Protein AF-A0A6J5DNA9-F1 (afdb_monomer_lite)

InterPro domains:
  IPR029058 Alpha/Beta hydrolase fold [G3DSA:3.40.50.1820] (7-101)
  IPR029058 Alpha/Beta hydrolase fold [SSF53474] (15-97)

Structure (mmCIF, N/CA/C/O backbone):
data_AF-A0A6J5DNA9-F1
#
_entry.id   AF-A0A6J5DNA9-F1
#
loop_
_atom_site.group_PDB
_atom_site.id
_atom_site.type_symbol
_atom_site.label_atom_id
_atom_site.label_alt_id
_atom_site.label_comp_id
_atom_site.label_asym_id
_atom_site.label_entity_id
_atom_site.label_seq_id
_atom_site.pdbx_PDB_ins_code
_atom_site.Cartn_x
_atom_site.Cartn_y
_atom_site.Cartn_z
_atom_site.occupancy
_atom_site.B_iso_or_equiv
_atom_site.auth_seq_id
_atom_site.auth_comp_id
_atom_site.auth_asym_id
_atom_site.auth_atom_id
_atom_site.pdbx_PDB_model_num
ATOM 1 N N . MET A 1 1 ? 40.971 -4.666 15.875 1.00 35.88 1 MET A N 1
ATOM 2 C CA . MET A 1 1 ? 40.118 -3.549 15.419 1.00 35.88 1 MET A CA 1
ATOM 3 C C . MET A 1 1 ? 38.667 -3.974 15.498 1.00 35.88 1 MET A C 1
ATOM 5 O O . MET A 1 1 ? 38.268 -4.929 14.848 1.00 35.88 1 MET A O 1
ATOM 9 N N . SER A 1 2 ? 37.950 -3.324 16.410 1.00 36.59 2 SER A N 1
ATOM 10 C CA . SER A 1 2 ? 36.542 -3.528 16.740 1.00 36.59 2 SER A CA 1
ATOM 11 C C . SER A 1 2 ? 35.643 -2.703 15.811 1.00 36.59 2 SER A C 1
ATOM 13 O O . SER A 1 2 ? 36.077 -1.674 15.302 1.00 36.59 2 SER A O 1
ATOM 15 N N . SER A 1 3 ? 34.379 -3.125 15.724 1.00 33.19 3 SER A N 1
ATOM 16 C CA . SER A 1 3 ? 33.209 -2.404 15.202 1.00 33.19 3 SER A CA 1
ATOM 17 C C . SER A 1 3 ? 32.863 -2.567 13.715 1.00 33.19 3 SER A C 1
ATOM 19 O O . SER A 1 3 ? 33.170 -1.722 12.890 1.00 33.19 3 SER A O 1
ATOM 21 N N . TYR A 1 4 ? 32.099 -3.623 13.418 1.00 29.62 4 TYR A N 1
ATOM 22 C CA . TYR A 1 4 ? 30.903 -3.543 12.565 1.00 29.62 4 TYR A CA 1
ATOM 23 C C . TYR A 1 4 ? 29.824 -4.463 13.167 1.00 29.62 4 TYR A C 1
ATOM 25 O O . TYR A 1 4 ? 29.452 -5.498 12.624 1.00 29.62 4 TYR A O 1
ATOM 33 N N . LYS A 1 5 ? 29.357 -4.122 14.374 1.00 40.25 5 LYS A N 1
ATOM 34 C CA . LYS A 1 5 ? 28.133 -4.681 14.966 1.00 40.25 5 LYS A CA 1
ATOM 35 C C . LYS A 1 5 ? 27.114 -3.552 15.054 1.00 40.25 5 LYS A C 1
ATOM 37 O O . LYS A 1 5 ? 27.242 -2.727 15.948 1.00 40.25 5 LYS A O 1
ATOM 42 N N . ASN A 1 6 ? 26.166 -3.509 14.111 1.00 31.64 6 ASN A N 1
ATOM 43 C CA . ASN A 1 6 ? 24.772 -3.055 14.284 1.00 31.64 6 ASN A CA 1
ATOM 44 C C . ASN A 1 6 ? 24.101 -2.720 12.937 1.00 31.64 6 ASN A C 1
ATOM 46 O O . ASN A 1 6 ? 23.649 -1.602 12.731 1.00 31.64 6 ASN A O 1
ATOM 50 N N . ASN A 1 7 ? 23.901 -3.710 12.061 1.00 28.83 7 ASN A N 1
ATOM 51 C CA . ASN A 1 7 ? 22.715 -3.674 11.199 1.00 28.83 7 ASN A CA 1
ATOM 52 C C . ASN A 1 7 ? 21.568 -4.331 11.973 1.00 28.83 7 ASN A C 1
ATOM 54 O O . ASN A 1 7 ? 21.152 -5.453 11.689 1.00 28.83 7 ASN A O 1
ATOM 58 N N . ARG A 1 8 ? 21.062 -3.639 13.005 1.00 33.16 8 ARG A N 1
ATOM 59 C CA . ARG A 1 8 ? 19.696 -3.905 13.460 1.00 33.16 8 ARG A CA 1
ATOM 60 C C . ARG A 1 8 ? 18.809 -3.392 12.337 1.00 33.16 8 ARG A C 1
ATOM 62 O O . ARG A 1 8 ? 18.400 -2.237 12.358 1.00 33.16 8 ARG A O 1
ATOM 69 N N . ILE A 1 9 ? 18.526 -4.249 11.357 1.00 44.12 9 ILE A N 1
ATOM 70 C CA . ILE A 1 9 ? 17.271 -4.131 10.624 1.00 44.12 9 ILE A CA 1
ATOM 71 C C . ILE A 1 9 ? 16.225 -4.000 11.732 1.00 44.12 9 ILE A C 1
ATOM 73 O O . ILE A 1 9 ? 16.131 -4.865 12.610 1.00 44.12 9 ILE A O 1
ATOM 77 N N . VAL A 1 10 ? 15.551 -2.854 11.800 1.00 40.91 10 VAL A N 1
ATOM 78 C CA . VAL A 1 10 ? 14.390 -2.679 12.669 1.00 40.91 10 VAL A CA 1
ATOM 79 C C . VAL A 1 10 ? 13.322 -3.565 12.048 1.00 40.91 10 VAL A C 1
ATOM 81 O O . VAL A 1 10 ? 12.506 -3.123 11.253 1.00 40.91 10 VAL A O 1
ATOM 84 N N . THR A 1 11 ? 13.418 -4.866 12.310 1.00 48.88 11 THR A N 1
ATOM 85 C CA . THR A 1 11 ? 12.492 -5.834 11.758 1.00 48.88 11 THR A CA 1
ATOM 86 C C . THR A 1 11 ? 11.153 -5.577 12.419 1.00 48.88 11 THR A C 1
ATOM 88 O O . THR A 1 11 ? 11.039 -5.572 13.651 1.00 48.88 11 THR A O 1
ATOM 91 N N . THR A 1 12 ? 10.139 -5.371 11.593 1.00 62.81 12 THR A N 1
ATOM 92 C CA . THR A 1 12 ? 8.727 -5.446 11.950 1.00 62.81 12 THR A CA 1
ATOM 93 C C . THR A 1 12 ? 8.348 -6.908 12.218 1.00 62.81 12 THR A C 1
ATOM 95 O O . THR A 1 12 ? 7.505 -7.494 11.555 1.00 62.81 12 THR A O 1
ATOM 98 N N . ASP A 1 13 ? 9.071 -7.551 13.133 1.00 70.88 13 ASP A N 1
ATOM 99 C CA . ASP A 1 13 ? 8.842 -8.933 13.534 1.00 70.88 13 ASP A CA 1
ATOM 100 C C . ASP A 1 13 ? 7.751 -8.934 14.612 1.00 70.88 13 ASP A C 1
ATOM 102 O O . ASP A 1 13 ? 8.003 -8.406 15.705 1.00 70.88 13 ASP A O 1
ATOM 106 N N . PRO A 1 14 ? 6.562 -9.510 14.355 1.00 66.12 14 PRO A N 1
ATOM 107 C CA . PRO A 1 14 ? 5.496 -9.568 15.348 1.00 66.12 14 PRO A CA 1
ATOM 108 C C . PRO A 1 14 ? 5.866 -10.387 16.590 1.00 66.12 14 PRO A C 1
ATOM 110 O O . PRO A 1 14 ? 5.283 -10.175 17.646 1.00 66.12 14 PRO A O 1
ATOM 113 N N . ALA A 1 15 ? 6.886 -11.252 16.527 1.00 73.06 15 ALA A N 1
ATOM 114 C CA . ALA A 1 15 ? 7.411 -11.929 17.714 1.00 73.06 15 ALA A CA 1
ATOM 115 C C . ALA A 1 15 ? 8.244 -11.002 18.622 1.00 73.06 15 ALA A C 1
ATOM 117 O O . ALA A 1 15 ? 8.517 -11.334 19.774 1.00 73.06 15 ALA A O 1
ATOM 118 N N . ARG A 1 16 ? 8.681 -9.841 18.115 1.00 74.69 16 ARG A N 1
ATOM 119 C CA . ARG A 1 16 ? 9.547 -8.884 18.831 1.00 74.69 16 ARG A CA 1
ATOM 120 C C . ARG A 1 16 ? 8.881 -7.533 19.079 1.00 74.69 16 ARG A C 1
ATOM 122 O O . ARG A 1 16 ? 9.433 -6.715 19.820 1.00 74.69 16 ARG A O 1
ATOM 129 N N . ARG A 1 17 ? 7.747 -7.261 18.431 1.00 79.69 17 ARG A N 1
ATOM 130 C CA . ARG A 1 17 ? 7.017 -5.990 18.477 1.00 79.69 17 ARG A CA 1
ATOM 131 C C . ARG A 1 17 ? 5.532 -6.253 18.679 1.00 79.69 17 ARG A C 1
ATOM 133 O O . ARG A 1 17 ? 4.940 -7.052 17.969 1.00 79.69 17 ARG A O 1
ATOM 140 N N . ASP A 1 18 ? 4.938 -5.526 19.616 1.00 83.69 18 ASP A N 1
ATOM 141 C CA . ASP A 1 18 ? 3.508 -5.603 19.890 1.00 83.69 18 ASP A CA 1
ATOM 142 C C . ASP A 1 18 ? 2.716 -4.769 18.870 1.00 83.69 18 ASP A C 1
ATOM 144 O O . ASP A 1 18 ? 2.726 -3.535 18.917 1.00 83.69 18 ASP A O 1
ATOM 148 N N . ALA A 1 19 ? 2.045 -5.455 17.943 1.00 84.12 19 ALA A N 1
ATOM 149 C CA . ALA A 1 19 ? 1.199 -4.850 16.916 1.00 84.12 19 ALA A CA 1
ATOM 150 C C . ALA A 1 19 ? -0.006 -4.097 17.505 1.00 84.12 19 ALA A C 1
ATOM 152 O O . ALA A 1 19 ? -0.458 -3.117 16.915 1.00 84.12 19 ALA A O 1
ATOM 153 N N . ALA A 1 20 ? -0.485 -4.476 18.698 1.00 85.44 20 ALA A N 1
ATOM 154 C CA . ALA A 1 20 ? -1.636 -3.832 19.329 1.00 85.44 20 ALA A CA 1
ATOM 155 C C . ALA A 1 20 ? -1.378 -2.358 19.679 1.00 85.44 20 ALA A C 1
ATOM 157 O O . ALA A 1 20 ? -2.326 -1.588 19.825 1.00 85.44 20 ALA A O 1
ATOM 158 N N . ARG A 1 21 ? -0.108 -1.937 19.758 1.00 86.12 21 ARG A N 1
ATOM 159 C CA . ARG A 1 21 ? 0.268 -0.528 19.952 1.00 86.12 21 ARG A CA 1
ATOM 160 C C . ARG A 1 21 ? -0.115 0.382 18.789 1.00 86.12 21 ARG A C 1
ATOM 162 O O . ARG A 1 21 ? -0.184 1.589 18.983 1.00 86.12 21 ARG A O 1
ATOM 169 N N . LEU A 1 22 ? -0.336 -0.176 17.601 1.00 83.94 22 LEU A N 1
ATOM 170 C CA . LEU A 1 22 ? -0.792 0.561 16.422 1.00 83.94 22 LEU A CA 1
ATOM 171 C C . LEU A 1 22 ? -2.303 0.417 16.199 1.00 83.94 22 LEU A C 1
ATOM 173 O O . LEU A 1 22 ? -2.812 0.791 15.143 1.00 83.94 22 LEU A O 1
ATOM 177 N N . ARG A 1 23 ? -3.049 -0.105 17.180 1.00 83.31 23 ARG A N 1
ATOM 178 C CA . ARG A 1 23 ? -4.514 -0.118 17.132 1.00 83.31 23 ARG A CA 1
ATOM 179 C C . ARG A 1 23 ? -5.023 1.322 17.011 1.00 83.31 23 ARG A C 1
ATOM 181 O O . ARG A 1 23 ? -4.683 2.169 17.830 1.00 83.31 23 ARG A O 1
ATOM 188 N N . GLY A 1 24 ? -5.834 1.587 15.989 1.00 81.06 24 G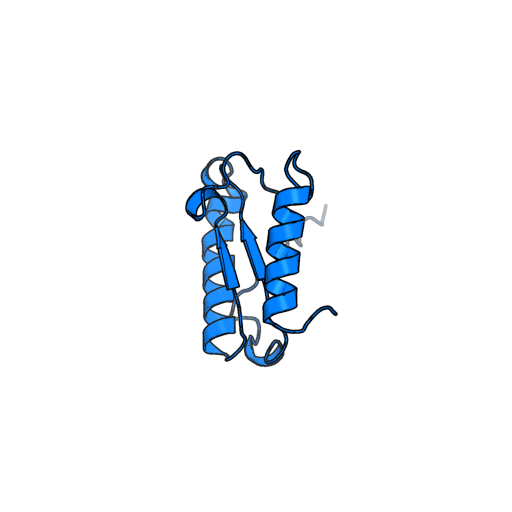LY A N 1
ATOM 189 C CA . GLY A 1 24 ? -6.378 2.921 15.699 1.00 81.06 24 GLY A CA 1
ATOM 190 C C . GLY A 1 24 ? -5.489 3.820 14.832 1.00 81.06 24 GLY A C 1
ATOM 191 O O . GLY A 1 24 ? -5.962 4.856 14.382 1.00 81.06 24 GLY A O 1
ATOM 192 N N . VAL A 1 25 ? -4.246 3.422 14.538 1.00 86.12 25 VAL A N 1
ATOM 193 C CA . VAL A 1 25 ? -3.422 4.056 13.497 1.00 86.12 25 VAL A CA 1
ATOM 194 C C . VAL A 1 25 ? -3.452 3.135 12.279 1.00 86.12 25 VAL A C 1
ATOM 196 O O . VAL A 1 25 ? -2.889 2.048 12.379 1.00 86.12 25 VAL A O 1
ATOM 199 N N . PRO A 1 26 ? -4.103 3.505 11.162 1.00 90.38 26 PRO A N 1
ATOM 200 C CA . PRO A 1 26 ? -4.221 2.645 9.986 1.00 90.38 26 PRO A CA 1
ATOM 201 C C . PRO A 1 26 ? -2.909 2.653 9.180 1.00 90.38 26 PRO A C 1
ATOM 203 O O . PRO A 1 26 ? -2.541 3.688 8.626 1.00 90.38 26 PRO A O 1
ATOM 206 N N . PRO A 1 27 ? -2.143 1.549 9.130 1.00 91.44 27 PRO A N 1
ATOM 207 C CA . PRO A 1 27 ? -0.872 1.528 8.415 1.00 91.44 27 PRO A CA 1
ATOM 208 C C . PRO A 1 27 ? -1.105 1.203 6.937 1.00 91.44 27 PRO A C 1
ATOM 210 O O . PRO A 1 27 ? -1.725 0.190 6.615 1.00 91.44 27 PRO A O 1
ATOM 213 N N . LEU A 1 28 ? -0.565 2.027 6.040 1.00 92.69 28 LEU A N 1
ATOM 214 C CA . LEU A 1 28 ? -0.600 1.792 4.598 1.00 92.69 28 LEU A CA 1
ATOM 215 C C . LEU A 1 28 ? 0.769 1.320 4.092 1.00 92.69 28 LEU A C 1
ATOM 217 O O . LEU A 1 28 ? 1.783 1.982 4.312 1.00 92.69 28 LEU A O 1
ATOM 221 N N . PHE A 1 29 ? 0.786 0.200 3.372 1.00 93.19 29 PHE A N 1
ATOM 222 C CA . PHE A 1 29 ? 1.961 -0.323 2.681 1.00 93.19 29 PHE A CA 1
ATOM 223 C C . PHE A 1 29 ? 1.746 -0.232 1.167 1.00 93.19 29 PHE A C 1
ATOM 225 O O . PHE A 1 29 ? 0.822 -0.855 0.653 1.00 93.19 29 PHE A O 1
ATOM 232 N N . VAL A 1 30 ? 2.602 0.506 0.453 1.00 92.62 30 VAL A N 1
ATOM 233 C CA . VAL A 1 30 ? 2.543 0.655 -1.013 1.00 92.62 30 VAL A CA 1
ATOM 234 C C . VAL A 1 30 ? 3.807 0.072 -1.637 1.00 92.62 30 VAL A C 1
ATOM 236 O O . VAL A 1 30 ? 4.916 0.451 -1.260 1.00 92.62 30 VAL A O 1
ATOM 239 N N . TRP A 1 31 ? 3.638 -0.840 -2.592 1.00 91.56 31 TRP A N 1
ATOM 240 C CA . TRP A 1 31 ? 4.725 -1.585 -3.223 1.00 91.56 31 TRP A CA 1
ATOM 241 C C . TRP A 1 31 ? 4.700 -1.424 -4.739 1.00 91.56 31 TRP A C 1
ATOM 243 O O . TRP A 1 31 ? 3.672 -1.663 -5.370 1.00 91.56 31 TRP A O 1
ATOM 253 N N . GLY A 1 32 ? 5.839 -1.014 -5.298 1.00 89.56 32 GLY A N 1
ATOM 254 C CA . GLY A 1 32 ? 6.064 -0.909 -6.739 1.00 89.56 32 GLY A CA 1
ATOM 255 C C . GLY A 1 32 ? 6.401 -2.242 -7.405 1.00 89.56 32 GLY A C 1
ATOM 256 O O . GLY A 1 32 ? 6.193 -3.317 -6.844 1.00 89.56 32 GLY A O 1
ATOM 257 N N . ASP A 1 33 ? 6.936 -2.151 -8.613 1.00 89.25 33 ASP A N 1
ATOM 258 C CA . ASP A 1 33 ? 7.293 -3.276 -9.471 1.00 89.25 33 ASP A CA 1
ATOM 259 C C . ASP A 1 33 ? 8.758 -3.721 -9.251 1.00 89.25 33 ASP A C 1
ATOM 261 O O . ASP A 1 33 ? 9.519 -3.110 -8.490 1.00 89.25 33 ASP A O 1
ATOM 265 N N . TYR A 1 34 ? 9.165 -4.812 -9.910 1.00 88.69 34 TYR A N 1
ATOM 266 C CA . TYR A 1 34 ? 10.555 -5.299 -9.987 1.00 88.69 34 TYR A CA 1
ATOM 267 C C . TYR A 1 34 ? 11.221 -5.620 -8.640 1.00 88.69 34 TYR A C 1
ATOM 269 O O . TYR A 1 34 ? 12.449 -5.589 -8.492 1.00 88.69 34 TYR A O 1
ATOM 277 N N . LEU A 1 35 ? 10.422 -5.916 -7.615 1.00 85.50 35 LEU A N 1
ATOM 278 C CA . LEU A 1 35 ? 10.942 -6.129 -6.266 1.00 85.50 35 LEU A CA 1
ATOM 279 C C . LEU A 1 35 ? 11.733 -7.440 -6.137 1.00 85.50 35 LEU A C 1
ATOM 281 O O . LEU A 1 35 ? 12.554 -7.586 -5.232 1.00 85.50 35 LEU A O 1
ATOM 285 N N . ASP A 1 36 ? 11.519 -8.372 -7.056 1.00 87.50 36 ASP A N 1
ATOM 286 C CA . ASP A 1 36 ? 12.212 -9.651 -7.171 1.00 87.50 36 ASP A CA 1
ATOM 287 C C . ASP A 1 36 ? 13.646 -9.531 -7.716 1.00 87.50 36 ASP A C 1
ATOM 289 O O . ASP A 1 36 ? 14.467 -10.419 -7.491 1.00 87.50 36 ASP A O 1
ATOM 293 N N . GLN A 1 37 ? 13.993 -8.408 -8.350 1.00 89.44 37 GLN A N 1
ATOM 294 C CA . GLN A 1 37 ? 15.314 -8.199 -8.954 1.00 89.44 37 GLN A CA 1
ATOM 295 C C . GLN A 1 37 ? 16.426 -7.933 -7.932 1.00 89.44 37 GLN A C 1
ATOM 297 O O . GLN A 1 37 ? 17.611 -8.007 -8.258 1.00 89.44 37 GLN A O 1
ATOM 302 N N . GLN A 1 38 ? 16.076 -7.608 -6.684 1.00 83.50 38 GLN A N 1
ATOM 303 C CA . GLN A 1 38 ? 17.049 -7.325 -5.631 1.00 83.50 38 GLN A CA 1
ATOM 304 C C . GLN A 1 38 ? 16.821 -8.191 -4.394 1.00 83.50 38 GLN A C 1
ATOM 306 O O . GLN A 1 38 ? 15.800 -8.071 -3.713 1.00 83.50 38 GLN A O 1
ATOM 311 N N . ALA A 1 39 ? 17.845 -8.972 -4.027 1.00 87.19 39 ALA A N 1
ATOM 312 C CA . ALA A 1 39 ? 17.816 -9.917 -2.905 1.00 87.19 39 ALA A CA 1
ATOM 313 C C . ALA A 1 39 ? 17.303 -9.301 -1.590 1.00 87.19 39 ALA A C 1
ATOM 315 O O . ALA A 1 39 ? 16.583 -9.947 -0.830 1.00 87.19 39 ALA A O 1
ATOM 316 N N . PHE A 1 40 ? 17.609 -8.022 -1.340 1.00 86.31 40 PHE A N 1
ATOM 317 C CA . PHE A 1 40 ? 17.110 -7.308 -0.165 1.00 86.31 40 PHE A CA 1
ATOM 318 C C . PHE A 1 40 ? 15.574 -7.323 -0.060 1.00 86.31 40 PHE A C 1
ATOM 320 O O . PHE A 1 40 ? 15.047 -7.569 1.023 1.00 86.31 40 PHE A O 1
ATOM 327 N N . TRP A 1 41 ? 14.845 -7.098 -1.159 1.00 86.88 41 TRP A N 1
ATOM 328 C CA . TRP A 1 41 ? 13.375 -7.108 -1.128 1.00 86.88 41 TRP A CA 1
ATOM 329 C C . TRP A 1 41 ? 12.812 -8.510 -1.133 1.00 86.88 41 TRP A C 1
ATOM 331 O O . TRP A 1 41 ? 11.882 -8.760 -0.375 1.00 86.88 41 TRP A O 1
ATOM 341 N N . VAL A 1 42 ? 13.405 -9.425 -1.901 1.00 88.19 42 VAL A N 1
ATOM 342 C CA . VAL A 1 42 ? 13.031 -10.845 -1.869 1.00 88.19 42 VAL A CA 1
ATOM 343 C C . VAL A 1 42 ? 13.032 -11.370 -0.429 1.00 88.19 42 VAL A C 1
ATOM 345 O O . VAL A 1 42 ? 12.118 -12.080 -0.018 1.00 88.19 42 VAL A O 1
ATOM 348 N N . HIS A 1 43 ? 14.012 -10.963 0.384 1.00 87.25 43 HIS A N 1
ATOM 349 C CA . HIS A 1 43 ? 14.088 -11.366 1.789 1.00 87.25 43 HIS A CA 1
ATOM 350 C C . HIS A 1 43 ? 13.228 -10.525 2.748 1.00 87.25 43 HIS A C 1
ATOM 352 O O . HIS A 1 43 ? 12.800 -11.036 3.789 1.00 87.25 43 HIS A O 1
ATOM 358 N N . SER A 1 44 ? 12.967 -9.254 2.434 1.00 85.81 44 SER A N 1
ATOM 359 C CA . SER A 1 44 ? 12.260 -8.336 3.343 1.00 85.81 44 SER A CA 1
ATOM 360 C C . SER A 1 44 ? 10.743 -8.316 3.138 1.00 85.81 44 SER A C 1
ATOM 362 O O . SER A 1 44 ? 10.010 -8.210 4.118 1.00 85.81 44 SER A O 1
ATOM 364 N N . LEU A 1 45 ? 10.248 -8.485 1.907 1.00 88.88 45 LEU A N 1
ATOM 365 C CA . LEU A 1 45 ? 8.814 -8.460 1.592 1.00 88.88 45 LEU A CA 1
ATOM 366 C C . LEU A 1 45 ? 7.989 -9.465 2.408 1.00 88.88 45 LEU A C 1
ATOM 368 O O . LEU A 1 45 ? 6.977 -9.052 2.975 1.00 88.88 45 LEU A O 1
ATOM 372 N N . PRO A 1 46 ? 8.408 -10.739 2.572 1.00 90.69 46 PRO A N 1
ATOM 373 C CA . PRO A 1 46 ? 7.656 -11.681 3.397 1.00 90.69 46 PRO A CA 1
ATOM 374 C C . PRO A 1 46 ? 7.556 -11.241 4.863 1.00 90.69 46 PRO A C 1
ATOM 376 O O . PRO A 1 46 ? 6.569 -11.534 5.530 1.00 90.69 46 PRO A O 1
ATOM 379 N N . GLN A 1 47 ? 8.570 -10.540 5.382 1.00 89.94 47 GLN A N 1
ATOM 380 C CA . GLN A 1 47 ? 8.559 -10.018 6.752 1.00 89.94 47 GLN A CA 1
ATOM 381 C C . GLN A 1 47 ? 7.595 -8.834 6.876 1.00 89.94 47 GLN A C 1
ATOM 383 O O . GLN A 1 47 ? 6.776 -8.817 7.793 1.00 89.94 47 GLN A O 1
ATOM 388 N N . SER A 1 48 ? 7.636 -7.893 5.929 1.00 90.94 48 SER A N 1
ATOM 389 C CA . SER A 1 48 ? 6.688 -6.774 5.867 1.00 90.94 48 SER A CA 1
ATOM 390 C C . SER A 1 48 ? 5.245 -7.260 5.732 1.00 90.94 48 SER A C 1
ATOM 392 O O . SER A 1 48 ? 4.354 -6.746 6.405 1.00 90.94 48 SER A O 1
ATOM 394 N N . ARG A 1 49 ? 5.014 -8.295 4.914 1.00 92.56 49 ARG A N 1
ATOM 395 C CA . ARG A 1 49 ? 3.692 -8.898 4.731 1.00 92.56 49 ARG A CA 1
ATOM 396 C C . ARG A 1 49 ? 3.166 -9.518 6.025 1.00 92.56 49 ARG A C 1
ATOM 398 O O . ARG A 1 49 ? 2.059 -9.187 6.437 1.00 92.56 49 ARG A O 1
ATOM 405 N N . ARG A 1 50 ? 3.984 -10.329 6.710 1.00 92.25 50 ARG A N 1
ATOM 406 C CA . ARG A 1 50 ? 3.630 -10.903 8.022 1.00 92.25 50 ARG A CA 1
ATOM 407 C C . ARG A 1 50 ? 3.308 -9.833 9.062 1.00 92.25 50 ARG A C 1
ATOM 409 O O . ARG A 1 50 ? 2.433 -10.034 9.896 1.00 92.25 50 ARG A O 1
ATOM 416 N N . TRP A 1 51 ? 3.999 -8.696 9.026 1.00 91.94 51 TRP A N 1
ATOM 417 C CA . TRP A 1 51 ? 3.692 -7.583 9.919 1.00 91.94 51 TRP A CA 1
ATOM 418 C C . TRP A 1 51 ? 2.352 -6.925 9.609 1.00 91.94 51 TRP A C 1
ATOM 420 O O . TRP A 1 51 ? 1.572 -6.693 10.526 1.00 91.94 51 TRP A O 1
ATOM 430 N N . CYS A 1 52 ? 2.070 -6.651 8.334 1.00 92.62 52 CYS A N 1
ATOM 431 C CA . CYS A 1 52 ? 0.779 -6.114 7.907 1.00 92.62 52 CYS A CA 1
ATOM 432 C C . CYS A 1 52 ? -0.373 -7.028 8.356 1.00 92.62 52 CYS A C 1
ATOM 434 O O . CYS A 1 52 ? -1.371 -6.555 8.894 1.00 92.62 52 CYS A O 1
ATOM 436 N N . GLU A 1 53 ? -0.205 -8.343 8.209 1.00 93.25 53 GLU A N 1
ATOM 437 C CA . GLU A 1 53 ? -1.174 -9.344 8.668 1.00 93.25 53 GLU A CA 1
ATOM 438 C C . GLU A 1 53 ? -1.317 -9.355 10.195 1.00 93.25 53 GLU A C 1
ATOM 440 O O . GLU A 1 53 ? -2.432 -9.422 10.707 1.00 93.25 53 GLU A O 1
ATOM 445 N N . ALA A 1 54 ? -0.214 -9.225 10.938 1.00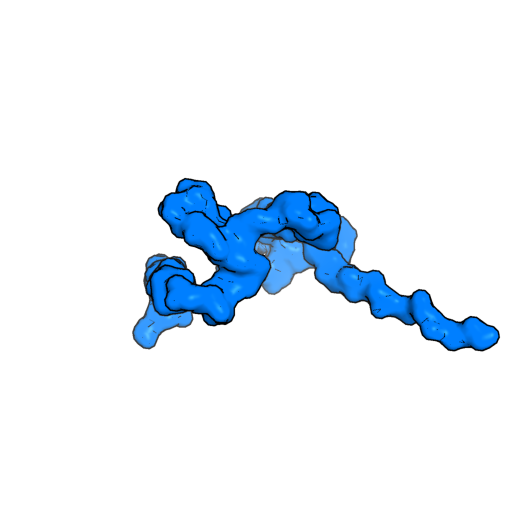 92.12 54 ALA A N 1
ATOM 446 C CA . ALA A 1 54 ? -0.251 -9.126 12.395 1.00 92.12 54 ALA A CA 1
ATOM 447 C C . ALA A 1 54 ? -0.953 -7.847 12.883 1.00 92.12 54 ALA A C 1
ATOM 449 O O . ALA A 1 54 ? -1.687 -7.894 13.867 1.00 92.12 54 ALA A O 1
ATOM 450 N N . LEU A 1 55 ? -0.764 -6.718 12.193 1.00 91.81 55 LEU A N 1
ATOM 451 C CA . LEU A 1 55 ? -1.475 -5.467 12.469 1.00 91.81 55 LEU A CA 1
ATOM 452 C C . LEU A 1 55 ? -2.977 -5.617 12.232 1.00 91.81 55 LEU A C 1
ATOM 454 O O . LEU A 1 55 ? -3.769 -5.262 13.104 1.00 91.81 55 LEU A O 1
ATOM 458 N N . ALA A 1 56 ? -3.361 -6.206 11.097 1.00 91.75 56 ALA A N 1
ATOM 459 C CA . ALA A 1 56 ? -4.755 -6.504 10.792 1.00 91.75 56 ALA A CA 1
ATOM 460 C C . ALA A 1 56 ? -5.380 -7.433 11.849 1.00 91.75 56 ALA A C 1
ATOM 462 O O . ALA A 1 56 ? -6.436 -7.128 12.400 1.00 91.75 56 ALA A O 1
ATOM 463 N N . ALA A 1 57 ? -4.689 -8.517 12.221 1.00 91.62 57 ALA A N 1
ATOM 464 C CA . ALA A 1 57 ? -5.135 -9.444 13.263 1.00 91.62 57 ALA A CA 1
ATOM 465 C C . ALA A 1 57 ? -5.222 -8.787 14.653 1.00 91.62 57 ALA A C 1
ATOM 467 O O . ALA A 1 57 ? -6.077 -9.144 15.463 1.00 91.62 57 ALA A O 1
ATOM 468 N N . ALA A 1 58 ? -4.367 -7.800 14.928 1.00 90.38 58 ALA A N 1
ATOM 469 C CA . ALA A 1 58 ? -4.424 -7.003 16.145 1.00 90.38 58 ALA A CA 1
ATOM 470 C C . ALA A 1 58 ? -5.553 -5.958 16.128 1.00 90.38 58 ALA A C 1
ATOM 472 O O . ALA A 1 58 ? -5.776 -5.320 17.154 1.00 90.38 58 ALA A O 1
ATOM 473 N N . GLY A 1 59 ? -6.302 -5.802 15.032 1.00 89.62 59 GLY A N 1
ATOM 474 C CA . GLY A 1 59 ? -7.430 -4.875 14.910 1.00 89.62 59 GLY A CA 1
ATOM 475 C C . GLY A 1 59 ? -7.052 -3.474 14.425 1.00 89.62 59 GLY A C 1
ATOM 476 O O . GLY A 1 59 ? -7.806 -2.532 14.664 1.00 89.62 59 GLY A O 1
ATOM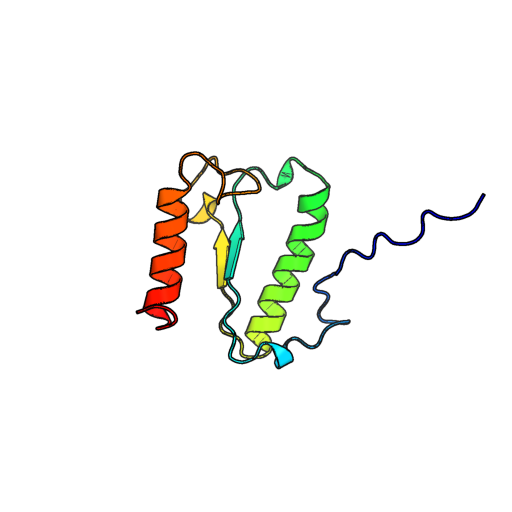 477 N N . SER A 1 60 ? -5.890 -3.316 13.790 1.00 90.12 60 SER A N 1
ATOM 478 C CA . SER A 1 60 ? -5.580 -2.129 12.988 1.00 90.12 60 SER A CA 1
ATOM 479 C C . SER A 1 60 ? -6.163 -2.281 11.583 1.00 90.12 60 SER A C 1
ATOM 481 O O . SER A 1 60 ? -6.142 -3.366 11.011 1.00 90.12 60 SER A O 1
ATOM 483 N N . ASP A 1 61 ? -6.624 -1.183 10.992 1.00 91.31 61 ASP A N 1
ATOM 484 C CA . ASP A 1 61 ? -7.028 -1.131 9.582 1.00 91.31 61 ASP A CA 1
ATOM 485 C C . ASP A 1 61 ? -5.785 -1.001 8.683 1.00 91.31 61 ASP A C 1
ATOM 487 O O . ASP A 1 61 ? -5.461 0.068 8.168 1.00 91.31 61 ASP A O 1
ATOM 491 N N . ALA A 1 62 ? -5.006 -2.084 8.612 1.00 92.50 62 ALA A N 1
ATOM 492 C CA . ALA A 1 62 ? -3.788 -2.156 7.815 1.00 92.50 62 ALA A CA 1
ATOM 493 C C . ALA A 1 62 ? -4.092 -2.546 6.368 1.00 92.50 62 ALA A C 1
ATOM 495 O O . ALA A 1 62 ? -4.748 -3.557 6.121 1.00 92.50 62 ALA A O 1
ATOM 496 N N . GLU A 1 63 ? -3.561 -1.782 5.412 1.00 93.94 63 GLU A N 1
ATOM 497 C CA . GLU A 1 63 ? -3.778 -2.020 3.984 1.00 93.94 63 GLU A CA 1
ATOM 498 C C . GLU A 1 63 ? -2.466 -2.301 3.248 1.00 93.94 63 GLU A C 1
ATOM 500 O O . GLU A 1 63 ? -1.454 -1.622 3.437 1.00 93.94 63 GLU A O 1
ATOM 505 N N . TRP A 1 64 ? -2.508 -3.308 2.373 1.00 94.88 64 TRP A N 1
ATOM 506 C CA . TRP A 1 64 ? -1.416 -3.682 1.482 1.00 94.88 64 TRP A CA 1
ATOM 507 C C . TRP A 1 64 ? -1.798 -3.386 0.035 1.00 94.88 64 TRP A C 1
ATOM 509 O O . TRP A 1 64 ? -2.722 -3.992 -0.512 1.00 94.88 64 TRP A O 1
ATOM 519 N N . ILE A 1 65 ? -1.050 -2.492 -0.600 1.00 93.50 65 ILE A N 1
ATOM 520 C CA . ILE A 1 65 ? -1.218 -2.114 -1.998 1.00 93.50 65 ILE A CA 1
ATOM 521 C C . ILE A 1 65 ? -0.025 -2.624 -2.794 1.00 93.50 65 ILE A C 1
ATOM 523 O O . ILE A 1 65 ? 1.111 -2.204 -2.589 1.00 93.50 65 ILE A O 1
ATOM 527 N N . ASP A 1 66 ? -0.322 -3.521 -3.724 1.00 92.38 66 ASP A N 1
ATOM 528 C CA . ASP A 1 66 ? 0.570 -3.954 -4.792 1.00 92.38 66 ASP A CA 1
ATOM 529 C C . ASP A 1 66 ? 0.177 -3.174 -6.056 1.00 92.38 66 ASP A C 1
ATOM 531 O O . ASP A 1 66 ? -0.925 -3.356 -6.587 1.00 92.38 66 ASP A O 1
ATOM 535 N N . LEU A 1 67 ? 1.026 -2.228 -6.469 1.00 92.19 67 LEU A N 1
ATOM 536 C CA . LEU A 1 67 ? 0.759 -1.345 -7.606 1.00 92.19 67 LEU A CA 1
ATOM 537 C C . LEU A 1 67 ? 0.619 -2.143 -8.919 1.00 92.19 67 LEU A C 1
ATOM 539 O O . LEU A 1 67 ? -0.409 -1.965 -9.588 1.00 92.19 67 LEU A O 1
ATOM 543 N N . PRO A 1 68 ? 1.532 -3.083 -9.257 1.00 90.69 68 PRO A N 1
ATOM 544 C CA . PRO A 1 68 ? 1.359 -3.966 -10.411 1.00 90.69 68 PRO A CA 1
ATOM 545 C C . PRO A 1 68 ? 0.028 -4.723 -10.427 1.00 90.69 68 PRO A C 1
ATOM 547 O O . PRO A 1 68 ? -0.611 -4.809 -11.480 1.00 90.69 68 PRO A O 1
ATOM 550 N N . ALA A 1 69 ? -0.428 -5.228 -9.274 1.00 91.12 69 ALA A N 1
ATOM 551 C CA . ALA A 1 69 ? -1.713 -5.924 -9.162 1.00 91.12 69 ALA A CA 1
ATOM 552 C C . ALA A 1 69 ? -2.928 -5.011 -9.423 1.00 91.12 69 ALA A C 1
ATOM 554 O O . ALA A 1 69 ? -3.991 -5.498 -9.808 1.00 91.12 69 ALA A O 1
ATOM 555 N N . ARG A 1 70 ? -2.774 -3.691 -9.255 1.00 90.25 70 ARG A N 1
ATOM 556 C CA . ARG A 1 70 ? -3.780 -2.669 -9.601 1.00 90.25 70 ARG A CA 1
ATOM 557 C C . ARG A 1 70 ? -3.610 -2.101 -11.016 1.00 90.25 70 ARG A C 1
ATOM 559 O O . ARG A 1 70 ? -4.306 -1.161 -11.381 1.00 90.25 70 ARG A O 1
ATOM 566 N N . GLY A 1 71 ? -2.709 -2.667 -11.822 1.00 90.00 71 GLY A N 1
ATOM 567 C CA . GLY A 1 71 ? -2.439 -2.224 -13.192 1.00 90.00 71 GLY A CA 1
ATOM 568 C C . GLY A 1 71 ? -1.451 -1.059 -13.305 1.00 90.00 71 GLY A C 1
ATOM 569 O O . GLY A 1 71 ? -1.143 -0.649 -14.422 1.00 90.00 71 GLY A O 1
ATOM 570 N N . ILE A 1 72 ? -0.914 -0.568 -12.184 1.00 89.50 72 ILE A N 1
ATOM 571 C CA . ILE A 1 72 ? 0.099 0.490 -12.139 1.00 89.50 72 ILE A CA 1
ATOM 572 C C . ILE A 1 72 ? 1.475 -0.184 -12.162 1.00 89.50 72 ILE A C 1
ATOM 574 O O . ILE A 1 72 ? 1.962 -0.686 -11.151 1.00 89.50 72 ILE A O 1
ATOM 578 N N . LYS A 1 73 ? 2.078 -0.263 -13.348 1.00 90.12 73 LYS A N 1
ATOM 579 C CA . LYS A 1 73 ? 3.337 -0.987 -13.586 1.00 90.12 73 LYS A CA 1
ATOM 580 C C . LYS A 1 73 ? 4.491 -0.026 -13.819 1.00 90.12 73 LYS A 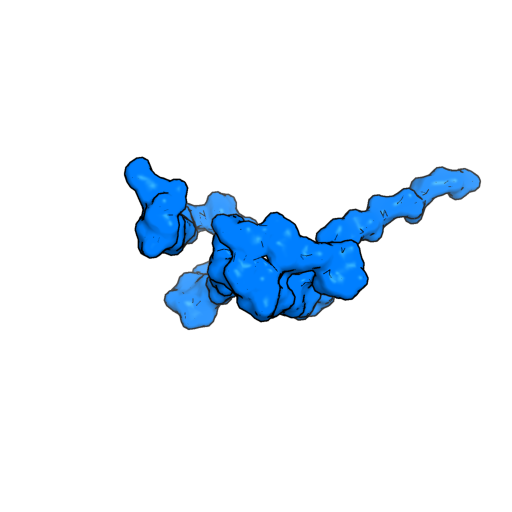C 1
ATOM 582 O O . LYS A 1 73 ? 4.278 1.119 -14.202 1.00 90.12 73 LYS A O 1
ATOM 587 N N . GLY A 1 74 ? 5.717 -0.516 -13.654 1.00 88.94 74 GLY A N 1
ATOM 588 C CA . GLY A 1 74 ? 6.918 0.268 -13.944 1.00 88.94 74 GLY A CA 1
ATOM 589 C C . GLY A 1 74 ? 7.457 1.087 -12.768 1.00 88.94 74 GLY A C 1
ATOM 590 O O . GLY A 1 74 ? 8.590 1.553 -12.853 1.00 88.94 74 GLY A O 1
ATOM 591 N N . ASN A 1 75 ? 6.703 1.212 -11.670 1.00 87.94 75 ASN A N 1
ATOM 592 C CA . ASN A 1 75 ? 7.179 1.875 -10.459 1.00 87.94 75 ASN A CA 1
ATOM 593 C C . ASN A 1 75 ? 8.390 1.161 -9.859 1.00 87.94 75 ASN A C 1
ATOM 595 O O . ASN A 1 75 ? 8.441 -0.066 -9.786 1.00 87.94 75 ASN A O 1
ATOM 599 N N . SER A 1 76 ? 9.341 1.946 -9.379 1.00 82.94 76 SER A N 1
ATOM 600 C CA . SER A 1 76 ? 10.533 1.483 -8.695 1.00 82.94 76 SER A CA 1
ATOM 601 C C . SER A 1 76 ? 10.241 1.119 -7.231 1.00 82.94 76 SER A C 1
ATOM 603 O O . SER A 1 76 ? 9.102 1.046 -6.762 1.00 82.94 76 SER A O 1
ATOM 605 N N . ARG A 1 77 ? 11.314 0.919 -6.454 1.00 79.00 77 ARG A N 1
ATOM 606 C CA . ARG A 1 77 ? 11.239 0.754 -4.995 1.00 79.00 77 ARG A CA 1
ATOM 607 C C . ARG A 1 77 ? 10.680 1.984 -4.272 1.00 79.00 77 ARG A C 1
ATOM 609 O O . ARG A 1 77 ? 10.271 1.850 -3.121 1.00 79.00 77 ARG A O 1
ATOM 616 N N . ALA A 1 78 ? 10.751 3.161 -4.889 1.00 79.50 78 ALA A N 1
ATOM 617 C CA . ALA A 1 78 ? 10.378 4.434 -4.291 1.00 79.50 78 ALA A CA 1
ATOM 618 C C . ALA A 1 78 ? 9.282 5.103 -5.138 1.00 79.50 78 ALA A C 1
ATOM 620 O O . ALA A 1 78 ? 9.550 6.124 -5.764 1.00 79.50 78 ALA A O 1
ATOM 621 N N . PRO A 1 79 ? 8.043 4.571 -5.133 1.00 80.62 79 PRO A N 1
ATOM 622 C CA . PRO A 1 79 ? 6.969 5.032 -6.021 1.00 80.62 79 PRO A CA 1
ATOM 623 C C . PRO A 1 79 ? 6.629 6.522 -5.869 1.00 80.62 79 PRO A C 1
ATOM 625 O O . PRO A 1 79 ? 6.182 7.159 -6.813 1.00 80.62 79 PRO A O 1
ATOM 628 N N . MET A 1 80 ? 6.908 7.110 -4.703 1.00 84.69 80 MET A N 1
ATOM 629 C CA . MET A 1 80 ? 6.726 8.545 -4.449 1.00 84.69 80 MET A CA 1
ATOM 630 C C . MET A 1 80 ? 7.727 9.451 -5.184 1.00 84.69 80 MET A C 1
ATOM 632 O O . MET A 1 80 ? 7.535 10.660 -5.197 1.00 84.69 80 MET A O 1
ATOM 636 N N . ALA A 1 81 ? 8.812 8.896 -5.727 1.00 82.00 81 ALA A N 1
ATOM 637 C CA . ALA A 1 81 ? 9.857 9.627 -6.442 1.00 82.00 81 ALA A CA 1
ATOM 638 C C . ALA A 1 81 ? 9.905 9.283 -7.940 1.00 82.00 81 ALA A C 1
ATOM 640 O O . ALA A 1 81 ? 10.784 9.774 -8.643 1.00 82.00 81 ALA A O 1
ATOM 641 N N . ASP A 1 82 ? 8.995 8.429 -8.412 1.00 86.69 82 ASP A N 1
ATOM 642 C CA . ASP A 1 82 ? 8.911 8.055 -9.820 1.00 86.69 82 ASP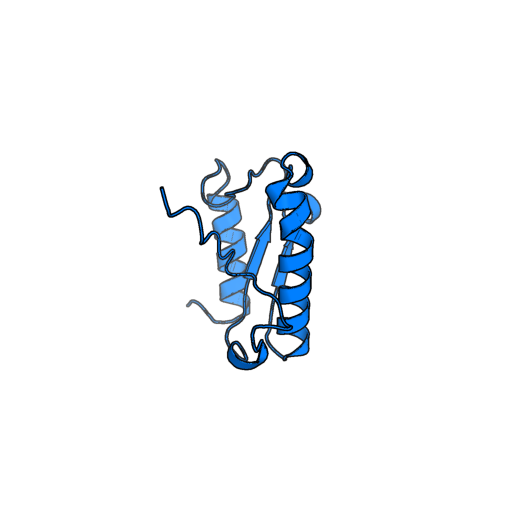 A CA 1
ATOM 643 C C . ASP A 1 82 ? 8.129 9.111 -10.628 1.00 86.69 82 ASP A C 1
ATOM 645 O O . ASP A 1 82 ? 7.432 9.966 -10.072 1.00 86.69 82 ASP A O 1
ATOM 649 N N . ASP A 1 83 ? 8.206 9.024 -11.957 1.00 88.44 83 ASP A N 1
ATOM 650 C CA . ASP A 1 83 ? 7.577 9.980 -12.883 1.00 88.44 83 ASP A CA 1
ATOM 651 C C . ASP A 1 83 ? 6.045 10.049 -12.753 1.00 88.44 83 ASP A C 1
ATOM 653 O O . ASP A 1 83 ? 5.443 11.081 -13.034 1.00 88.44 83 ASP A O 1
ATOM 657 N N . ASN A 1 84 ? 5.405 8.967 -12.302 1.00 90.00 84 ASN A N 1
ATOM 658 C CA . ASN A 1 84 ? 3.964 8.898 -12.036 1.00 90.00 84 ASN A CA 1
ATOM 659 C C . ASN A 1 84 ? 3.617 9.136 -10.555 1.00 90.00 84 ASN A C 1
ATOM 661 O O . ASN A 1 84 ? 2.569 8.696 -10.080 1.00 90.00 84 ASN A O 1
ATOM 665 N N . SER A 1 85 ? 4.495 9.800 -9.802 1.00 89.56 85 SER A N 1
ATOM 666 C CA . SER A 1 85 ? 4.294 10.084 -8.375 1.00 89.56 85 SER A CA 1
ATOM 667 C C . SER A 1 85 ? 2.992 10.836 -8.074 1.00 89.56 85 SER A C 1
ATOM 669 O O . SER A 1 85 ? 2.418 10.613 -7.008 1.00 89.56 85 SER A O 1
ATOM 671 N N . ASP A 1 86 ? 2.472 11.634 -9.011 1.00 89.94 86 ASP A N 1
ATOM 672 C CA . ASP A 1 86 ? 1.154 12.274 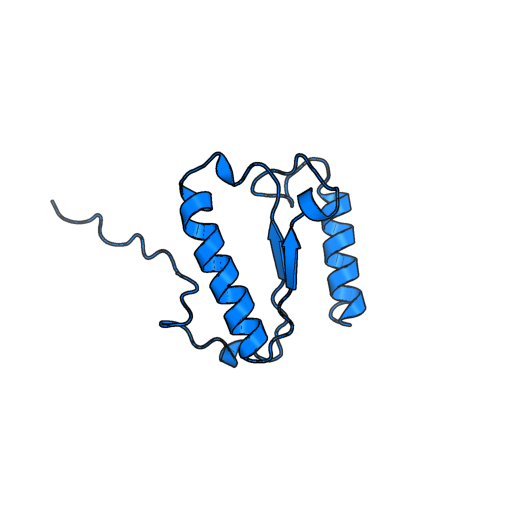-8.901 1.00 89.94 86 ASP A CA 1
ATOM 673 C C . ASP A 1 86 ? 0.009 11.246 -8.840 1.00 89.94 86 ASP A C 1
ATOM 675 O O . ASP A 1 86 ? -0.883 11.365 -7.998 1.00 89.94 86 ASP A O 1
ATOM 679 N N . ASP A 1 87 ? 0.055 10.184 -9.650 1.00 90.00 87 ASP A N 1
ATOM 680 C CA . ASP A 1 87 ? -0.944 9.105 -9.616 1.00 90.00 87 ASP A CA 1
ATOM 681 C C . ASP A 1 87 ? -0.876 8.336 -8.289 1.00 90.00 87 ASP A C 1
ATOM 683 O O . ASP A 1 87 ? -1.898 7.979 -7.693 1.00 90.00 87 ASP A O 1
ATOM 687 N N . ILE A 1 88 ? 0.343 8.116 -7.786 1.00 92.31 88 ILE A N 1
ATOM 688 C CA . ILE A 1 88 ? 0.560 7.494 -6.477 1.00 92.31 88 ILE A CA 1
ATOM 689 C C . ILE A 1 88 ? 0.032 8.401 -5.361 1.00 92.31 88 ILE A C 1
ATOM 691 O O . ILE A 1 88 ? -0.602 7.915 -4.421 1.00 92.31 88 ILE A O 1
ATOM 695 N N . ALA A 1 89 ? 0.233 9.715 -5.468 1.00 91.50 89 ALA A N 1
ATOM 696 C CA . ALA A 1 89 ? -0.290 10.685 -4.518 1.00 91.50 89 ALA A CA 1
ATOM 697 C C . ALA A 1 89 ? -1.823 10.688 -4.504 1.00 91.50 89 ALA A C 1
ATOM 699 O O . ALA A 1 89 ? -2.406 10.674 -3.421 1.00 91.50 89 ALA A O 1
ATOM 700 N N . VAL A 1 90 ? -2.483 10.632 -5.667 1.00 93.00 90 VAL A N 1
ATOM 701 C CA . VAL A 1 90 ? -3.948 10.500 -5.760 1.00 93.00 90 VAL A CA 1
ATOM 702 C C . VAL A 1 90 ? -4.424 9.231 -5.057 1.00 93.00 90 VAL A C 1
ATOM 704 O O . VAL A 1 90 ? -5.313 9.301 -4.212 1.00 93.00 90 VAL A O 1
ATOM 707 N N . LEU A 1 91 ? -3.782 8.091 -5.318 1.00 93.31 91 LEU A N 1
ATOM 708 C CA . LEU A 1 91 ? -4.119 6.819 -4.676 1.00 93.31 91 LEU A CA 1
ATOM 709 C C . LEU A 1 91 ? -3.993 6.887 -3.145 1.00 93.31 91 LEU A C 1
ATOM 711 O O . LEU A 1 91 ? -4.871 6.400 -2.429 1.00 93.31 91 LEU A O 1
ATOM 715 N N . VAL A 1 92 ? -2.927 7.506 -2.630 1.00 92.69 92 VAL A N 1
ATOM 716 C CA . VAL A 1 92 ? -2.729 7.690 -1.183 1.00 92.69 92 VAL A CA 1
ATOM 717 C C . VAL A 1 92 ? -3.744 8.681 -0.604 1.00 92.69 92 VAL A C 1
ATOM 719 O O . VAL A 1 92 ? -4.285 8.443 0.475 1.00 92.69 92 VAL A O 1
ATOM 722 N N . LEU A 1 93 ? -4.047 9.774 -1.307 1.00 93.44 93 LEU A N 1
ATOM 723 C CA . LEU A 1 93 ? -5.041 10.760 -0.876 1.00 93.44 93 LEU A CA 1
ATOM 724 C C . LEU A 1 93 ? -6.443 10.160 -0.809 1.00 93.44 93 LEU A C 1
ATOM 726 O O . LEU A 1 93 ? -7.154 10.382 0.169 1.00 93.44 93 LEU A O 1
ATOM 730 N N . ASP A 1 94 ? -6.834 9.372 -1.803 1.00 93.88 94 ASP A N 1
ATOM 731 C CA . ASP A 1 94 ? -8.132 8.703 -1.810 1.00 93.88 94 ASP A CA 1
ATOM 732 C C . ASP A 1 94 ? -8.230 7.675 -0.681 1.00 93.88 94 ASP A C 1
ATOM 734 O O . ASP A 1 94 ? -9.245 7.614 0.020 1.00 93.88 94 ASP A O 1
ATOM 738 N N . TRP A 1 95 ? -7.142 6.945 -0.416 1.00 94.19 95 TRP A N 1
ATOM 739 C CA . TRP A 1 95 ? -7.043 6.055 0.739 1.00 94.19 95 TRP A CA 1
ATOM 740 C C . TRP A 1 95 ? -7.242 6.795 2.073 1.00 94.19 95 TRP A C 1
ATOM 742 O O . TRP A 1 95 ? -7.978 6.313 2.940 1.00 94.19 95 TRP A O 1
ATOM 752 N N . LEU A 1 96 ? -6.631 7.978 2.230 1.00 93.00 96 LEU A N 1
ATOM 753 C CA . LEU A 1 96 ? -6.771 8.824 3.420 1.00 93.00 96 LEU A CA 1
ATOM 754 C C . LEU A 1 96 ? -8.196 9.388 3.562 1.00 93.00 96 LEU A C 1
ATOM 756 O O . LEU A 1 96 ? -8.744 9.397 4.667 1.00 93.00 96 LEU A O 1
ATOM 760 N N . ARG A 1 97 ? -8.808 9.838 2.458 1.00 94.12 97 ARG A N 1
ATOM 761 C CA . ARG A 1 97 ? -10.161 10.423 2.425 1.00 94.12 97 ARG A CA 1
ATOM 762 C C . ARG A 1 97 ? -11.231 9.425 2.840 1.00 94.12 97 ARG A C 1
ATOM 764 O O . ARG A 1 97 ? -12.058 9.747 3.685 1.00 94.12 97 ARG A O 1
ATOM 771 N N . VAL A 1 98 ? -11.184 8.200 2.311 1.00 92.88 98 VAL A N 1
ATOM 772 C CA . VAL A 1 98 ? -12.128 7.123 2.678 1.00 92.88 98 VAL A CA 1
ATOM 773 C C . VAL A 1 98 ? -12.100 6.836 4.185 1.00 92.88 98 VAL A C 1
ATOM 775 O O . VAL A 1 98 ? -13.099 6.411 4.762 1.00 92.88 98 VAL A O 1
ATOM 778 N N . ARG A 1 99 ? -10.970 7.117 4.841 1.00 90.69 99 ARG A N 1
ATOM 779 C CA . ARG A 1 99 ? -10.754 6.917 6.278 1.00 90.69 99 ARG A CA 1
ATOM 780 C C . ARG A 1 99 ? -10.935 8.184 7.115 1.00 90.69 99 ARG A C 1
ATOM 782 O O . ARG A 1 99 ? -10.694 8.143 8.318 1.00 90.69 99 ARG A O 1
ATOM 789 N N . ASN A 1 100 ? -11.367 9.293 6.508 1.00 91.31 100 ASN A N 1
ATOM 790 C CA . ASN A 1 100 ? -11.506 10.607 7.149 1.00 91.31 100 ASN A CA 1
ATOM 791 C C . ASN A 1 100 ? -10.222 11.076 7.863 1.00 91.31 100 ASN A C 1
ATOM 793 O O . ASN A 1 100 ? -10.281 11.736 8.899 1.00 91.31 100 ASN A O 1
ATOM 797 N N . LEU A 1 101 ? -9.053 10.708 7.331 1.00 87.38 101 LEU A N 1
ATOM 798 C CA . LEU A 1 101 ? -7.749 11.077 7.901 1.00 87.38 101 LEU A CA 1
ATOM 799 C C . LEU A 1 101 ? -7.245 12.426 7.388 1.00 87.38 101 LEU A C 1
ATOM 801 O O . LEU A 1 101 ? -6.327 13.006 7.963 1.00 87.38 101 LEU A O 1
ATOM 805 N N . VAL A 1 102 ? -7.841 12.913 6.303 1.00 80.81 102 VAL A N 1
ATOM 806 C CA . VAL A 1 102 ? -7.598 14.226 5.710 1.00 80.81 102 VAL A CA 1
ATOM 807 C C . VAL A 1 102 ? -8.936 14.824 5.289 1.00 80.81 102 VAL A C 1
ATOM 809 O O . VAL A 1 102 ? -9.822 14.093 4.837 1.00 80.81 102 VAL A O 1
ATOM 812 N N . GLY A 1 103 ? -9.067 16.138 5.466 1.00 59.91 103 GLY A N 1
ATOM 813 C CA . GLY A 1 103 ? -10.235 16.945 5.119 1.00 59.91 103 GLY A CA 1
ATOM 814 C C . GLY A 1 103 ? -9.813 18.210 4.398 1.00 59.91 103 GLY A C 1
ATOM 815 O O . GLY A 1 103 ? -8.723 18.726 4.737 1.00 59.91 103 GLY A O 1
#

Secondary structure (DSSP, 8-state):
-------------TTTS-GGGGTTS--EEEE-S-GGGSHHHHHHHHHHHHHHHHHHHTT---EEEETGGGT--S--S-GGGSTTHHHHHHHHHHHHHHTTS--

Organism: NCBI:txid624376

Foldseek 3Di:
DDDDPDPPPVQLAVVVDPLLVCAVPAAEAAAAPPLVVDPVSVVRVVRVVVSLVNNVVSHHNYDYHYCVVVVNHDADRCNCPDPVVVVVVVVVVVVCVVVVVDD

Sequence (103 aa):
MSSYKNNRIVTTDPARRDAARLRGVPPLFVWGDYLDQQAFWVHSLPQSRRWCEALAAAGSDAEWIDLPARGIKGNSRAPMADDNSDDIAVLVLDWLRVRNLVG

Radius of gyration: 15.87 Å; chains: 1; bounding box: 52×29×34 Å

pLDDT: mean 82.32, std 17.09, range [28.83, 94.88]